Protein AF-A0A7S0VHM0-F1 (afdb_monomer)

Solvent-accessible surface area (backbone atoms only — not comparable to full-atom values): 6041 Å² total; per-residue (Å²): 129,88,80,78,77,81,78,77,51,73,67,57,49,44,54,52,50,52,52,32,56,78,67,58,52,71,44,55,83,55,37,70,47,70,45,77,48,84,72,73,78,45,76,46,80,48,79,55,62,84,59,49,43,16,64,78,46,49,64,60,60,62,70,66,70,54,41,37,35,29,39,41,15,44,27,45,28,69,38,59,26,52,72,57,80,47,46,71,33,23,35,90,63,79,47,50,78,70,77,76,69,127

Secondary structure (DSSP, 8-state):
-PPPPPPPPHHHHHHHHHHHHHTTTTPPPPEEE---SS---EEEE-PPPTT--S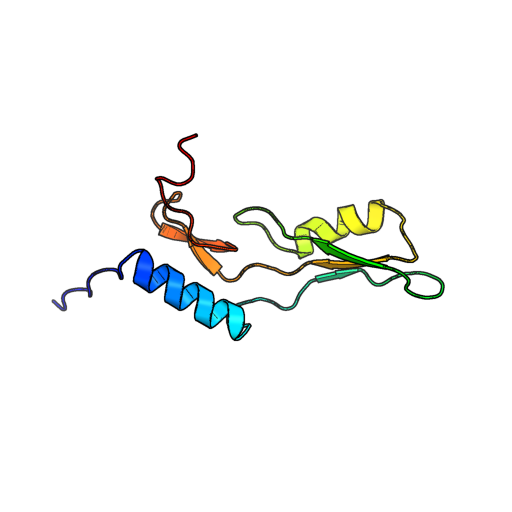GGGHHHHHHT--TTEEEEE--PPEEEEGGGTTEEEE-SS---TTTT--

Organism: NCBI:txid464990

Structure (mmCIF, N/CA/C/O backbone):
data_AF-A0A7S0VHM0-F1
#
_entry.id   AF-A0A7S0VHM0-F1
#
loop_
_atom_site.group_PDB
_atom_site.id
_atom_site.type_symbol
_atom_site.label_atom_id
_atom_site.label_alt_id
_atom_site.label_comp_id
_atom_site.label_asym_id
_atom_site.label_entity_id
_atom_site.label_seq_id
_atom_site.pdbx_PDB_ins_code
_atom_site.Cartn_x
_atom_site.Cartn_y
_atom_site.Cartn_z
_atom_site.occupancy
_atom_site.B_iso_or_equiv
_atom_site.auth_seq_id
_atom_site.auth_comp_id
_atom_site.auth_asym_id
_atom_site.auth_atom_id
_atom_site.pdbx_PDB_model_num
ATOM 1 N N . GLY A 1 1 ? 33.105 2.834 -29.136 1.00 47.62 1 GLY A N 1
ATOM 2 C CA . GLY A 1 1 ? 31.911 3.190 -28.347 1.00 47.62 1 GLY A CA 1
ATOM 3 C C . GLY A 1 1 ? 31.403 1.929 -27.695 1.00 47.62 1 GLY A C 1
ATOM 4 O O . GLY A 1 1 ? 31.309 0.930 -28.392 1.00 47.62 1 GLY A O 1
ATOM 5 N N . ALA A 1 2 ? 31.178 1.927 -26.382 1.00 49.16 2 ALA A N 1
ATOM 6 C CA . ALA A 1 2 ? 30.656 0.745 -25.703 1.00 49.16 2 ALA A CA 1
ATOM 7 C C . ALA A 1 2 ? 29.185 0.547 -26.094 1.00 49.16 2 ALA A C 1
ATOM 9 O O . ALA A 1 2 ? 28.380 1.469 -25.965 1.00 49.16 2 ALA A O 1
ATOM 10 N N . GLN A 1 3 ? 28.858 -0.634 -26.613 1.00 40.00 3 GLN A N 1
ATOM 11 C CA . GLN A 1 3 ? 27.486 -1.016 -26.918 1.00 40.00 3 GLN A CA 1
ATOM 12 C C . GLN A 1 3 ? 26.722 -1.169 -25.601 1.00 40.00 3 GLN A C 1
ATOM 14 O O . GLN A 1 3 ? 27.144 -1.920 -24.722 1.00 40.00 3 GLN A O 1
ATOM 19 N N . MET A 1 4 ? 25.620 -0.436 -25.455 1.00 37.66 4 MET A N 1
ATOM 20 C CA . MET A 1 4 ? 24.734 -0.577 -24.304 1.00 37.66 4 MET A CA 1
ATOM 21 C C . MET A 1 4 ? 24.153 -2.004 -24.298 1.00 37.66 4 MET A C 1
ATOM 23 O O . MET A 1 4 ? 23.787 -2.499 -25.370 1.00 37.66 4 MET A O 1
ATOM 27 N N . PRO A 1 5 ? 24.099 -2.691 -23.143 1.00 49.41 5 PRO A N 1
ATOM 28 C CA . PRO A 1 5 ? 23.575 -4.050 -23.088 1.00 49.41 5 PRO A CA 1
ATOM 29 C C . PRO A 1 5 ? 22.101 -4.089 -23.527 1.00 49.41 5 PRO A C 1
ATOM 31 O O . PRO A 1 5 ? 21.377 -3.108 -23.327 1.00 49.41 5 PRO A O 1
ATOM 34 N N . PRO A 1 6 ? 21.641 -5.203 -24.128 1.00 61.56 6 PRO A N 1
ATOM 35 C CA . PRO A 1 6 ? 20.236 -5.367 -24.474 1.00 61.56 6 PRO A CA 1
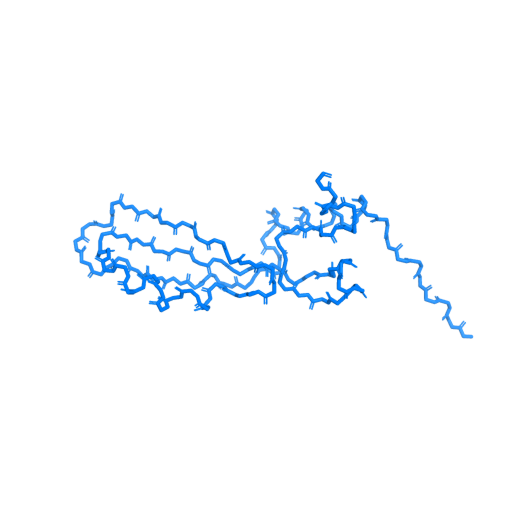ATOM 36 C C . PRO A 1 6 ? 19.367 -5.307 -23.213 1.00 61.56 6 PRO A C 1
ATOM 38 O O . PRO A 1 6 ? 19.761 -5.798 -22.153 1.00 61.56 6 PRO A O 1
ATOM 41 N N . ALA A 1 7 ? 18.179 -4.709 -23.332 1.00 58.47 7 ALA A N 1
ATOM 42 C CA . ALA A 1 7 ? 17.212 -4.693 -22.242 1.00 58.47 7 ALA A CA 1
ATOM 43 C C . ALA A 1 7 ? 16.797 -6.135 -21.871 1.00 58.47 7 ALA A C 1
ATOM 45 O O . ALA A 1 7 ? 16.660 -6.975 -22.768 1.00 58.47 7 ALA A O 1
ATOM 46 N N . PRO A 1 8 ? 16.604 -6.443 -20.575 1.00 65.75 8 PRO A N 1
ATOM 47 C CA . PRO A 1 8 ? 16.163 -7.764 -20.133 1.00 65.75 8 PRO A CA 1
ATOM 48 C C . PRO A 1 8 ? 14.787 -8.131 -20.709 1.00 65.75 8 PRO A C 1
ATOM 50 O O . PRO A 1 8 ? 13.978 -7.262 -21.039 1.00 65.75 8 PRO A O 1
ATOM 53 N N . SER A 1 9 ? 14.506 -9.435 -20.817 1.00 73.50 9 SER A N 1
ATOM 54 C CA . SER A 1 9 ? 13.189 -9.921 -21.243 1.00 73.50 9 SER A CA 1
ATOM 55 C C . SER A 1 9 ? 12.095 -9.557 -20.229 1.00 73.50 9 SER A C 1
ATOM 57 O O . SER A 1 9 ? 12.369 -9.274 -19.059 1.00 73.50 9 SER A O 1
ATOM 59 N N . VAL A 1 10 ? 10.832 -9.592 -20.667 1.00 63.94 10 VAL A N 1
ATOM 60 C CA . VAL A 1 10 ? 9.660 -9.344 -19.802 1.00 63.94 10 VAL A CA 1
ATOM 61 C C . VAL A 1 10 ? 9.635 -10.310 -18.616 1.00 63.94 10 VAL A C 1
ATOM 63 O O . VAL A 1 10 ? 9.400 -9.897 -17.483 1.00 63.94 10 VAL A O 1
ATOM 66 N N . GLU A 1 11 ? 9.931 -11.583 -18.865 1.00 72.00 11 GLU A N 1
ATOM 67 C CA . GLU A 1 11 ? 9.955 -12.635 -17.847 1.00 72.00 11 GLU A CA 1
ATOM 68 C C . GLU A 1 11 ? 11.097 -12.429 -16.842 1.00 72.00 11 GLU A C 1
ATOM 70 O O . GLU A 1 11 ? 10.877 -12.488 -15.635 1.00 72.00 11 GLU A O 1
ATOM 75 N N . ALA A 1 12 ? 12.294 -12.066 -17.320 1.00 70.06 12 ALA A N 1
ATOM 76 C CA . ALA A 1 12 ? 13.429 -11.754 -16.452 1.00 70.06 12 ALA A CA 1
ATOM 77 C C . ALA A 1 12 ? 13.166 -10.513 -15.584 1.00 70.06 12 ALA A C 1
ATOM 79 O O . ALA A 1 12 ? 13.464 -10.521 -14.390 1.00 70.06 12 ALA A O 1
ATOM 80 N N . THR A 1 13 ? 12.555 -9.474 -16.162 1.00 67.56 13 THR A N 1
ATOM 81 C CA . THR A 1 13 ? 12.182 -8.249 -15.437 1.00 67.56 13 THR A CA 1
ATOM 82 C C . THR A 1 13 ? 11.123 -8.542 -14.376 1.00 67.56 13 THR A C 1
ATOM 84 O O . THR A 1 13 ? 11.250 -8.086 -13.243 1.00 67.56 13 THR A O 1
ATOM 87 N N . SER A 1 14 ? 10.110 -9.343 -14.717 1.00 67.88 14 SER A N 1
ATOM 88 C CA . SER A 1 14 ? 9.041 -9.734 -13.791 1.00 67.88 14 SER A CA 1
ATOM 89 C C . SER A 1 14 ? 9.597 -10.533 -12.615 1.00 67.88 14 SER A C 1
ATOM 91 O O . SER A 1 14 ? 9.342 -10.181 -11.469 1.00 67.88 14 SER A O 1
ATOM 93 N N . LEU A 1 15 ? 10.461 -11.517 -12.878 1.00 70.75 15 LEU A N 1
ATOM 94 C CA . LEU A 1 15 ? 11.097 -12.318 -11.832 1.00 70.75 15 LEU A CA 1
ATOM 95 C C . LEU A 1 15 ? 12.029 -11.479 -10.939 1.00 70.75 15 LEU A C 1
ATOM 97 O O . LEU A 1 15 ? 12.096 -11.693 -9.731 1.00 70.75 15 LEU A O 1
ATOM 101 N N . GLN A 1 16 ? 12.754 -10.508 -11.505 1.00 70.50 16 GLN A N 1
ATOM 102 C CA . GLN A 1 16 ? 13.559 -9.570 -10.713 1.00 70.50 16 GLN A CA 1
ATOM 103 C C . GLN A 1 16 ? 12.684 -8.679 -9.825 1.00 70.50 16 GLN A C 1
ATOM 105 O O . GLN A 1 16 ? 13.016 -8.487 -8.656 1.00 70.50 16 GLN A O 1
ATOM 110 N N . MET A 1 17 ? 11.561 -8.179 -10.347 1.00 66.69 17 MET A N 1
ATOM 111 C CA . MET A 1 17 ? 10.600 -7.392 -9.574 1.00 66.69 17 MET A CA 1
ATOM 112 C C . MET A 1 17 ? 9.945 -8.220 -8.465 1.00 66.69 17 MET A C 1
ATOM 114 O O . MET A 1 17 ? 9.855 -7.740 -7.344 1.00 66.69 17 MET A O 1
ATOM 118 N N . GLU A 1 18 ? 9.556 -9.468 -8.735 1.00 67.75 18 GLU A N 1
ATOM 119 C CA . GLU A 1 18 ? 9.005 -10.388 -7.731 1.00 67.75 18 GLU A CA 1
ATOM 120 C C . GLU A 1 18 ? 10.012 -10.691 -6.618 1.00 67.75 18 GLU A C 1
ATOM 122 O O . GLU A 1 18 ? 9.661 -10.698 -5.441 1.00 67.75 18 GLU A O 1
ATOM 127 N N . ARG A 1 19 ? 11.289 -10.896 -6.958 1.00 71.25 19 ARG A N 1
ATOM 128 C CA . ARG A 1 19 ? 12.341 -11.131 -5.957 1.00 71.25 19 ARG A CA 1
ATOM 129 C C . ARG A 1 19 ? 12.597 -9.892 -5.102 1.00 71.25 19 ARG A C 1
ATOM 131 O O . ARG A 1 19 ? 12.684 -10.029 -3.885 1.00 71.25 19 ARG A O 1
ATOM 138 N N . ALA A 1 20 ? 12.661 -8.708 -5.713 1.00 67.06 20 ALA A N 1
ATOM 139 C CA . ALA A 1 20 ? 12.795 -7.443 -4.989 1.00 67.06 20 ALA A CA 1
ATOM 140 C C . ALA A 1 20 ? 11.577 -7.179 -4.085 1.00 67.06 20 ALA A C 1
ATOM 142 O O . ALA A 1 20 ? 11.738 -6.825 -2.920 1.00 67.06 20 ALA A O 1
ATOM 143 N N . TRP A 1 21 ? 10.370 -7.449 -4.590 1.00 63.75 21 TRP A N 1
ATOM 144 C CA . TRP A 1 21 ? 9.115 -7.370 -3.843 1.00 63.75 21 TRP A CA 1
ATOM 145 C C . TRP A 1 21 ? 9.133 -8.263 -2.600 1.00 63.75 21 TRP A C 1
ATOM 147 O O . TRP A 1 21 ? 8.880 -7.792 -1.493 1.00 63.75 21 TRP A O 1
ATOM 157 N N . MET A 1 22 ? 9.482 -9.544 -2.760 1.00 64.75 22 MET A N 1
ATOM 158 C CA . MET A 1 22 ? 9.540 -10.503 -1.651 1.00 64.75 22 MET A CA 1
ATOM 159 C C . MET A 1 22 ? 10.638 -10.168 -0.634 1.00 64.75 22 MET A C 1
ATOM 161 O O . MET A 1 22 ? 10.504 -10.502 0.541 1.00 64.75 22 MET A O 1
ATOM 165 N N . ALA A 1 23 ? 11.702 -9.491 -1.067 1.00 71.69 23 ALA A N 1
ATOM 166 C CA . ALA A 1 23 ? 12.757 -8.981 -0.196 1.00 71.69 23 ALA A CA 1
ATOM 167 C C . ALA A 1 23 ? 12.405 -7.632 0.468 1.00 71.69 23 ALA A C 1
ATOM 169 O O . ALA A 1 23 ? 13.146 -7.166 1.331 1.00 71.69 23 ALA A O 1
ATOM 170 N N . GLY A 1 24 ? 11.290 -6.997 0.086 1.00 64.50 24 GLY A N 1
ATOM 171 C CA . GLY A 1 24 ? 10.917 -5.652 0.536 1.00 64.50 24 GLY A CA 1
ATOM 172 C C . GLY A 1 24 ? 11.835 -4.545 0.003 1.00 64.50 24 GLY A C 1
ATOM 173 O O . GLY A 1 24 ? 11.793 -3.416 0.492 1.00 64.50 24 GLY A O 1
ATOM 174 N N . GLU A 1 25 ? 12.673 -4.844 -0.988 1.00 73.81 25 GLU A N 1
ATOM 175 C CA . GLU A 1 25 ? 13.648 -3.912 -1.543 1.00 73.81 25 GLU A CA 1
ATOM 176 C C . GLU A 1 25 ? 12.968 -2.881 -2.456 1.00 73.81 25 GLU A C 1
ATOM 178 O O . GLU A 1 25 ? 12.093 -3.195 -3.259 1.00 73.81 25 GLU A O 1
ATOM 183 N N . GLY A 1 26 ? 13.380 -1.615 -2.345 1.00 74.31 26 GLY A N 1
ATOM 184 C CA . GLY A 1 26 ? 12.919 -0.539 -3.232 1.00 74.31 26 GLY A CA 1
ATOM 185 C C . GLY A 1 26 ? 11.552 0.068 -2.894 1.00 74.31 26 GLY A C 1
ATOM 186 O O . GLY A 1 26 ? 11.159 1.044 -3.539 1.00 74.31 26 GLY A O 1
ATOM 187 N N . HIS A 1 27 ? 10.851 -0.440 -1.877 1.00 78.75 27 HIS A N 1
ATOM 188 C CA . HIS A 1 27 ? 9.639 0.178 -1.342 1.00 78.75 27 HIS A CA 1
ATOM 189 C C . HIS A 1 27 ? 9.980 1.288 -0.347 1.00 78.75 27 HIS A C 1
ATOM 191 O O . HIS A 1 27 ? 10.784 1.099 0.566 1.00 78.75 27 HIS A O 1
ATOM 197 N N . ALA A 1 28 ? 9.342 2.450 -0.495 1.00 83.69 28 ALA A N 1
ATOM 198 C CA . ALA A 1 28 ? 9.384 3.459 0.556 1.00 83.69 28 ALA A CA 1
ATOM 199 C C . ALA A 1 28 ? 8.621 2.955 1.791 1.00 83.69 28 ALA A C 1
ATOM 201 O O . ALA A 1 28 ? 7.680 2.163 1.669 1.00 83.69 28 ALA A O 1
ATOM 202 N N . ALA A 1 29 ? 9.001 3.448 2.974 1.00 86.69 29 ALA A N 1
ATOM 203 C CA . ALA A 1 29 ? 8.243 3.179 4.189 1.00 86.69 29 ALA A CA 1
ATOM 204 C C . ALA A 1 29 ? 6.763 3.557 3.975 1.00 86.69 29 ALA A C 1
ATOM 206 O O . ALA A 1 29 ? 6.480 4.598 3.370 1.00 86.69 29 ALA A O 1
ATOM 207 N N . PRO A 1 30 ? 5.814 2.721 4.425 1.00 91.81 30 PRO A N 1
ATOM 208 C CA . PRO A 1 30 ? 4.402 2.999 4.225 1.00 91.81 30 PRO A CA 1
ATOM 209 C C . PRO A 1 30 ? 3.996 4.255 4.994 1.00 91.81 30 PRO A C 1
ATOM 211 O O . PRO A 1 30 ? 4.415 4.456 6.136 1.00 91.81 30 PRO A O 1
ATOM 214 N N . ALA A 1 31 ? 3.118 5.060 4.399 1.00 94.88 31 ALA A N 1
ATOM 215 C CA . ALA A 1 31 ? 2.377 6.049 5.165 1.00 94.88 31 ALA A CA 1
ATOM 216 C C . ALA A 1 31 ? 1.393 5.313 6.088 1.00 94.88 31 ALA A C 1
ATOM 218 O O . ALA A 1 31 ? 0.799 4.297 5.712 1.00 94.88 31 ALA A O 1
ATOM 219 N N . VAL A 1 32 ? 1.248 5.793 7.322 1.00 96.00 32 VAL A N 1
ATOM 220 C CA . VAL A 1 32 ? 0.405 5.149 8.333 1.00 96.00 32 VAL A CA 1
ATOM 221 C C . VAL A 1 32 ? -0.528 6.182 8.942 1.00 96.00 32 VAL A C 1
ATOM 223 O O . VAL A 1 32 ? -0.085 7.156 9.549 1.00 96.00 32 VAL A O 1
ATOM 226 N N . VAL A 1 33 ? -1.832 5.928 8.834 1.00 96.12 33 VAL A N 1
ATOM 227 C CA . VAL A 1 33 ? -2.844 6.642 9.617 1.00 96.12 33 VAL A CA 1
ATOM 228 C C . VAL A 1 33 ? -3.207 5.736 10.794 1.00 96.12 33 VAL A C 1
ATOM 230 O O . VAL A 1 33 ? -3.843 4.698 10.584 1.00 96.12 33 VAL A O 1
ATOM 233 N N . PRO A 1 34 ? -2.763 6.059 12.021 1.00 94.88 34 PRO A N 1
ATOM 234 C CA . PRO A 1 34 ? -3.054 5.228 13.179 1.00 94.88 34 PRO A CA 1
ATOM 235 C C . PRO A 1 34 ? -4.546 5.280 13.525 1.00 94.88 34 PRO A C 1
ATOM 237 O O . PRO A 1 34 ? -5.226 6.266 13.236 1.00 94.88 34 PRO A O 1
ATOM 240 N N . ALA A 1 35 ? -5.026 4.230 14.192 1.00 93.94 35 ALA A N 1
ATOM 241 C CA . ALA A 1 35 ? -6.314 4.271 14.873 1.00 93.94 35 ALA A CA 1
ATOM 242 C C . ALA A 1 35 ? -6.273 5.382 15.938 1.00 93.94 35 ALA A C 1
ATOM 244 O O . ALA A 1 35 ? -5.300 5.480 16.689 1.00 93.94 35 ALA A O 1
ATOM 245 N N . ALA A 1 36 ? -7.288 6.245 15.955 1.00 85.50 36 ALA A N 1
ATOM 246 C CA . ALA A 1 36 ? -7.300 7.460 16.768 1.00 85.50 36 ALA A CA 1
ATOM 247 C C . ALA A 1 36 ? -7.840 7.230 18.188 1.00 85.50 36 ALA A C 1
ATOM 249 O O . ALA A 1 36 ? -7.415 7.920 19.110 1.00 85.50 36 ALA A O 1
ATOM 250 N N . GLU A 1 37 ? -8.761 6.277 18.377 1.00 79.12 37 GLU A N 1
ATOM 251 C CA . GLU A 1 37 ? -9.438 6.055 19.661 1.00 79.12 37 GLU A CA 1
ATOM 252 C C . GLU A 1 37 ? -9.731 4.567 19.908 1.00 79.12 37 GLU A C 1
ATOM 254 O O . GLU A 1 37 ? -10.086 3.823 18.993 1.00 79.12 37 GLU A O 1
ATOM 259 N N . GLY A 1 38 ? -9.638 4.148 21.175 1.00 72.31 38 GLY A N 1
ATOM 260 C CA . GLY A 1 38 ? -9.994 2.797 21.616 1.00 72.31 38 GLY A CA 1
ATOM 261 C C . GLY A 1 38 ? -9.019 1.697 21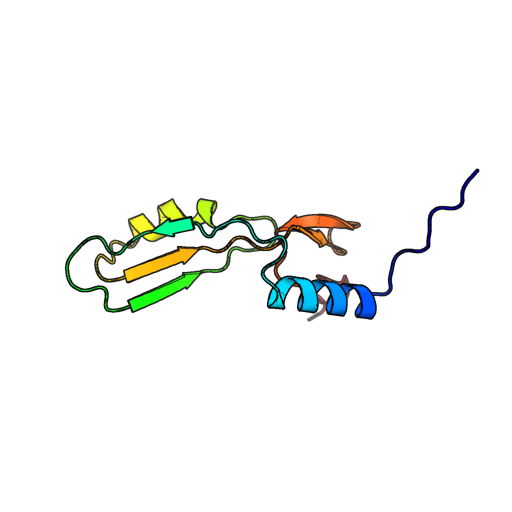.176 1.00 72.31 38 GLY A C 1
ATOM 262 O O . GLY A 1 38 ? -7.868 1.947 20.817 1.00 72.31 38 GLY A O 1
ATOM 263 N N . ALA A 1 39 ? -9.473 0.442 21.253 1.00 80.06 39 ALA A N 1
ATOM 264 C CA . ALA A 1 39 ? -8.704 -0.702 20.774 1.00 80.06 39 ALA A CA 1
ATOM 265 C C . ALA A 1 39 ? -8.739 -0.747 19.239 1.00 80.06 39 ALA A C 1
ATOM 267 O O . ALA A 1 39 ? -9.810 -0.770 18.640 1.00 80.06 39 ALA A O 1
ATOM 268 N N . HIS A 1 40 ? -7.570 -0.796 18.599 1.00 94.25 40 HIS A N 1
ATOM 269 C CA . HIS A 1 40 ? -7.450 -1.078 17.169 1.00 94.25 40 HIS A CA 1
ATOM 270 C C . HIS A 1 40 ? -8.056 -2.456 16.858 1.00 94.25 40 HIS A C 1
ATOM 272 O O . HIS A 1 40 ? -7.500 -3.482 17.255 1.00 94.25 40 HIS A O 1
ATOM 278 N N . THR A 1 41 ? -9.185 -2.479 16.145 1.00 96.81 41 THR A N 1
ATOM 279 C CA . THR A 1 41 ? -9.918 -3.717 15.818 1.00 96.81 41 THR A CA 1
ATOM 280 C C . THR A 1 41 ? -9.811 -4.114 14.352 1.00 96.81 41 THR A C 1
ATOM 282 O O . THR A 1 41 ? -10.124 -5.252 14.010 1.00 96.81 41 THR A O 1
ATOM 285 N N . ALA A 1 42 ? -9.355 -3.210 13.481 1.00 96.44 42 ALA A N 1
ATOM 286 C CA . ALA A 1 42 ? -9.230 -3.479 12.055 1.00 96.44 42 ALA A CA 1
ATOM 287 C C . ALA A 1 42 ? -8.047 -2.737 11.421 1.00 96.44 42 ALA A C 1
ATOM 289 O O . ALA A 1 42 ? -7.775 -1.577 11.727 1.00 96.44 42 ALA A O 1
ATOM 290 N N . THR A 1 43 ? -7.376 -3.396 10.476 1.00 97.25 43 THR A N 1
ATOM 291 C CA . THR A 1 43 ? -6.363 -2.780 9.611 1.00 97.25 43 THR A CA 1
ATOM 292 C C . THR A 1 43 ? -6.852 -2.787 8.170 1.00 97.25 43 THR A C 1
ATOM 294 O O . THR A 1 43 ? -7.321 -3.812 7.682 1.00 97.25 43 THR A O 1
ATOM 297 N N . VAL A 1 44 ? -6.684 -1.663 7.478 1.00 97.31 44 VAL A N 1
ATOM 298 C CA . VAL A 1 44 ? -6.875 -1.559 6.030 1.00 97.31 44 VAL A CA 1
ATOM 299 C C . VAL A 1 44 ? -5.513 -1.369 5.375 1.00 97.31 44 VAL A C 1
ATOM 301 O O . VAL A 1 44 ? -4.785 -0.433 5.710 1.00 97.31 44 VAL A O 1
ATOM 304 N N . LEU A 1 45 ? -5.186 -2.249 4.431 1.00 96.94 45 LEU A N 1
ATOM 305 C CA . LEU A 1 45 ? -4.077 -2.059 3.505 1.00 96.94 45 LEU A CA 1
ATOM 306 C C . LEU A 1 45 ? -4.642 -1.467 2.213 1.00 96.94 45 LEU A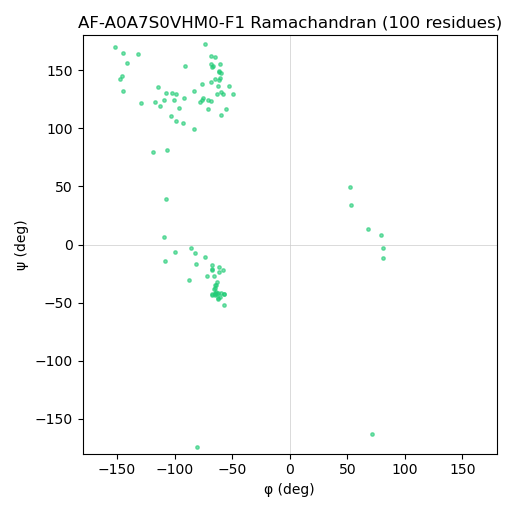 C 1
ATOM 308 O O . LEU A 1 45 ? -5.468 -2.104 1.562 1.00 96.94 45 LEU A O 1
ATOM 312 N N . PHE A 1 46 ? -4.227 -0.254 1.857 1.00 96.31 46 PHE A N 1
ATOM 313 C CA . PHE A 1 46 ? -4.723 0.430 0.663 1.00 96.31 46 PHE A CA 1
ATOM 314 C C . PHE A 1 46 ? -3.577 0.668 -0.321 1.00 96.31 46 PHE A C 1
ATOM 316 O O . PHE A 1 46 ? 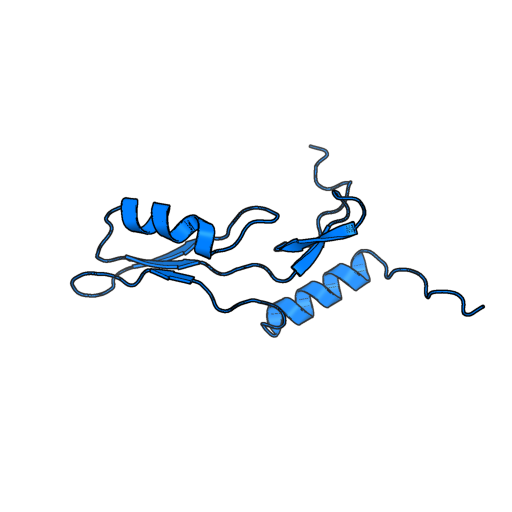-2.583 1.307 0.018 1.00 96.31 46 PHE A O 1
ATOM 323 N N . LEU A 1 47 ? -3.723 0.152 -1.542 1.00 96.25 47 LEU A N 1
ATOM 324 C CA . LEU A 1 47 ? -2.720 0.262 -2.600 1.00 96.25 47 LEU A CA 1
ATOM 325 C C . LEU A 1 47 ? -3.117 1.379 -3.569 1.00 96.25 47 LEU A C 1
ATOM 327 O O . LEU A 1 47 ? -4.214 1.365 -4.125 1.00 96.25 47 LEU A O 1
ATOM 331 N N . HIS A 1 48 ? -2.224 2.346 -3.781 1.00 96.25 48 HIS A N 1
ATOM 332 C CA . HIS A 1 48 ? -2.445 3.430 -4.739 1.00 96.25 48 HIS A CA 1
ATOM 333 C C . HIS A 1 48 ? -2.437 2.925 -6.197 1.00 96.25 48 HIS A C 1
ATOM 335 O O . HIS A 1 48 ? -1.902 1.859 -6.499 1.00 96.25 48 HIS A O 1
ATOM 341 N N . GLY A 1 49 ? -2.980 3.714 -7.129 1.00 94.94 49 GLY A N 1
ATOM 342 C CA . GLY A 1 49 ? -2.895 3.433 -8.570 1.00 94.94 49 GLY A CA 1
ATOM 343 C C . GLY A 1 49 ? -1.506 3.699 -9.171 1.00 94.94 49 GLY A C 1
ATOM 344 O O . GLY A 1 49 ? -0.627 4.252 -8.511 1.00 94.94 49 GLY A O 1
ATOM 345 N N . LEU A 1 50 ? -1.305 3.329 -10.439 1.00 94.00 50 LEU A N 1
ATOM 346 C CA . LEU A 1 50 ? -0.044 3.533 -11.167 1.00 94.00 50 LEU A CA 1
ATOM 347 C C . LEU A 1 50 ? 0.477 4.975 -11.043 1.00 94.00 50 LEU A C 1
ATOM 349 O O . LEU A 1 50 ? -0.250 5.927 -11.314 1.00 94.00 50 LEU A O 1
ATOM 353 N 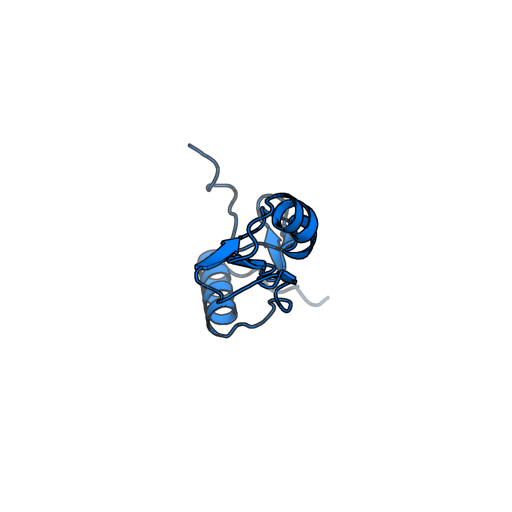N . GLY A 1 51 ? 1.748 5.129 -10.670 1.00 93.88 51 GLY A N 1
ATOM 354 C CA . GLY A 1 51 ? 2.414 6.428 -10.580 1.00 93.88 51 GLY A CA 1
ATOM 355 C C . GLY A 1 51 ? 2.146 7.227 -9.301 1.00 93.88 51 GLY A C 1
ATOM 356 O O . GLY A 1 51 ? 2.856 8.201 -9.065 1.00 93.88 51 GLY A O 1
ATOM 357 N N . GLY A 1 52 ? 1.173 6.823 -8.478 1.00 95.69 52 GLY A N 1
ATOM 358 C CA . GLY A 1 52 ? 0.866 7.473 -7.200 1.00 95.69 52 GLY A CA 1
ATOM 359 C C . GLY A 1 52 ? 1.796 7.064 -6.055 1.00 95.69 52 GLY A C 1
ATOM 360 O O . GLY A 1 52 ? 2.756 6.312 -6.236 1.00 95.69 52 GLY A O 1
ATOM 361 N N . THR A 1 53 ? 1.477 7.541 -4.855 1.00 96.38 53 THR A N 1
ATOM 362 C CA . THR A 1 53 ? 2.122 7.155 -3.596 1.00 96.38 53 THR A CA 1
ATOM 363 C C . THR A 1 53 ? 1.085 6.819 -2.525 1.00 96.38 53 THR A C 1
ATOM 365 O O . THR A 1 53 ? -0.093 7.153 -2.645 1.00 96.38 53 THR A O 1
ATOM 368 N N . GLY A 1 54 ? 1.510 6.150 -1.449 1.00 96.12 54 GLY A N 1
ATOM 369 C CA . GLY A 1 54 ? 0.640 5.907 -0.296 1.00 96.12 54 GLY A CA 1
ATOM 370 C C . GLY A 1 54 ? 0.231 7.198 0.426 1.00 96.12 54 GLY A C 1
ATOM 371 O O . GLY A 1 54 ? -0.905 7.314 0.881 1.00 96.12 54 GLY A O 1
ATOM 372 N N . ALA A 1 55 ? 1.127 8.190 0.477 1.00 97.00 55 ALA A N 1
ATOM 373 C CA . ALA A 1 55 ? 0.894 9.466 1.155 1.00 97.00 55 ALA A CA 1
ATOM 374 C C . ALA A 1 55 ? -0.259 10.273 0.530 1.00 97.00 55 ALA A C 1
ATOM 376 O O . ALA A 1 55 ? -1.018 10.920 1.252 1.00 97.00 55 ALA A O 1
ATOM 377 N N . ASP A 1 56 ? -0.456 10.162 -0.790 1.00 97.50 56 ASP A N 1
ATOM 378 C CA . ASP A 1 56 ? -1.542 10.838 -1.521 1.00 97.50 56 ASP A CA 1
ATOM 379 C C . ASP A 1 56 ? -2.940 10.474 -0.983 1.00 97.50 56 ASP A C 1
ATOM 381 O O . ASP A 1 56 ? -3.898 11.230 -1.146 1.00 97.50 56 ASP A O 1
ATOM 385 N N . TRP A 1 57 ? -3.064 9.329 -0.300 1.00 97.56 57 TRP A N 1
ATOM 386 C CA . TRP A 1 57 ? -4.330 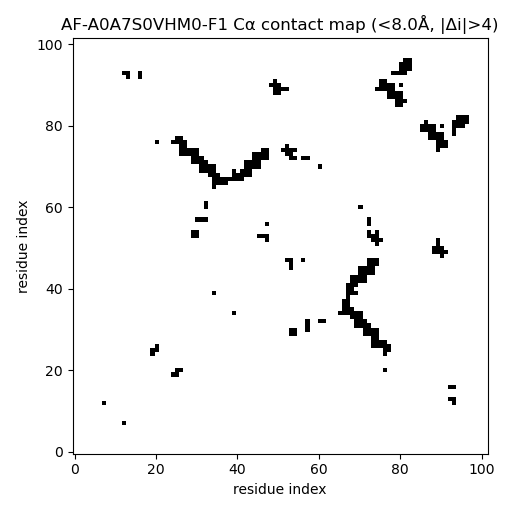8.806 0.214 1.00 97.56 57 TRP A CA 1
ATOM 387 C C . TRP A 1 57 ? -4.568 9.071 1.705 1.00 97.56 57 TRP A C 1
ATOM 389 O O . TRP A 1 57 ? -5.679 8.834 2.188 1.00 97.56 57 TRP A O 1
ATOM 399 N N . GLU A 1 58 ? -3.595 9.619 2.444 1.00 96.38 58 GLU A N 1
ATOM 400 C CA . GLU A 1 58 ? -3.755 9.897 3.880 1.00 96.38 58 GLU A CA 1
ATOM 401 C C . GLU A 1 58 ? -4.954 10.805 4.170 1.00 96.38 58 GLU A C 1
ATOM 403 O O . GLU A 1 58 ? -5.714 10.555 5.108 1.00 96.38 58 GLU A O 1
ATOM 408 N N . GLY A 1 59 ? -5.143 11.845 3.352 1.00 97.00 59 GLY A N 1
ATOM 409 C CA . GLY A 1 59 ? -6.247 12.793 3.503 1.00 97.00 59 GLY A CA 1
ATOM 410 C C . GLY A 1 59 ? -7.613 12.115 3.383 1.00 97.00 59 GLY A C 1
ATOM 411 O O . GLY A 1 59 ? -8.478 12.319 4.236 1.00 97.00 59 GLY A O 1
ATOM 412 N N . MET A 1 60 ? -7.782 11.244 2.381 1.00 96.69 60 MET A N 1
ATOM 413 C CA . MET A 1 60 ? -9.000 10.446 2.219 1.00 96.69 60 MET A CA 1
ATOM 414 C C . MET A 1 60 ? -9.209 9.517 3.421 1.00 96.69 60 MET A C 1
ATOM 416 O O . MET A 1 60 ? -10.305 9.471 3.978 1.00 96.69 60 MET A O 1
ATOM 420 N N . CYS A 1 61 ? -8.165 8.805 3.857 1.00 96.12 61 CYS A N 1
ATOM 421 C CA . CYS A 1 61 ? -8.254 7.885 4.989 1.00 96.12 61 CYS A CA 1
ATOM 422 C C . CYS A 1 61 ? -8.672 8.581 6.287 1.00 96.12 61 CYS A C 1
ATOM 424 O O . CYS A 1 61 ? -9.538 8.078 7.001 1.00 96.12 61 CYS A O 1
ATOM 426 N N . ARG A 1 62 ? -8.131 9.773 6.563 1.00 95.06 62 ARG A N 1
ATOM 427 C CA . ARG A 1 62 ? -8.551 10.596 7.709 1.00 95.06 62 ARG A CA 1
ATOM 428 C C . ARG A 1 62 ? -9.998 11.075 7.564 1.00 95.06 62 ARG A C 1
ATOM 430 O O . ARG A 1 62 ? -10.743 11.072 8.543 1.00 95.06 62 ARG A O 1
ATOM 437 N N . ALA A 1 63 ? -10.423 11.433 6.351 1.00 97.00 63 ALA A N 1
ATOM 438 C CA . ALA A 1 63 ? -11.782 11.897 6.077 1.00 97.00 63 ALA A CA 1
ATOM 439 C C . ALA A 1 63 ? -12.860 10.810 6.257 1.00 97.00 63 ALA A C 1
ATOM 441 O O . ALA A 1 63 ? -14.012 11.154 6.514 1.00 97.00 63 ALA A O 1
ATOM 442 N N . MET A 1 64 ? -12.502 9.519 6.198 1.00 95.19 64 MET A N 1
ATOM 443 C CA . MET A 1 64 ? -13.441 8.414 6.445 1.00 95.19 64 MET A CA 1
ATOM 444 C C . MET A 1 64 ? -13.934 8.330 7.898 1.00 95.19 64 MET A C 1
ATOM 446 O O . MET A 1 64 ? -14.958 7.698 8.139 1.00 95.19 64 MET A O 1
ATOM 450 N N . ARG A 1 65 ? -13.246 8.968 8.860 1.00 92.88 65 ARG A N 1
ATOM 451 C CA . ARG A 1 65 ? -13.639 9.010 10.286 1.00 92.88 65 ARG A CA 1
ATOM 452 C C . ARG A 1 65 ? -13.904 7.619 10.883 1.00 92.88 65 ARG A C 1
ATOM 454 O O . ARG A 1 65 ? -14.918 7.394 11.537 1.00 92.88 65 ARG A O 1
ATOM 461 N N . LEU A 1 66 ? -12.967 6.696 10.667 1.00 94.75 66 LEU A N 1
ATOM 462 C CA . LEU A 1 66 ? -12.992 5.335 11.212 1.00 94.75 66 LEU A CA 1
ATOM 463 C C . LEU A 1 66 ? -11.947 5.202 12.338 1.00 94.75 66 LEU A C 1
ATOM 465 O O . LEU A 1 66 ? -10.838 4.734 12.082 1.00 94.75 66 LEU A O 1
ATOM 469 N N . PRO A 1 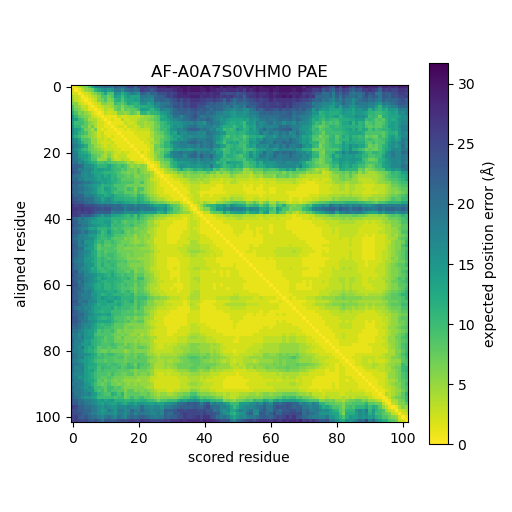67 ? -12.247 5.637 13.578 1.00 94.25 67 PRO A N 1
ATOM 470 C CA . PRO A 1 67 ? -11.240 5.774 14.634 1.00 94.25 67 PRO A CA 1
ATOM 471 C C . PRO A 1 67 ? -10.659 4.443 15.129 1.00 94.25 67 PRO A C 1
ATOM 473 O O . PRO A 1 67 ? -9.547 4.443 15.647 1.00 94.25 67 PRO A O 1
ATOM 476 N N . TRP A 1 68 ? -11.358 3.319 14.930 1.00 95.56 68 TRP A N 1
ATOM 477 C CA . TRP A 1 68 ? -10.893 1.968 15.284 1.00 95.56 68 TRP A CA 1
ATOM 478 C C . TRP A 1 68 ? -10.022 1.303 14.201 1.00 95.56 68 TRP A C 1
ATOM 480 O O . TRP A 1 68 ? -9.541 0.181 14.397 1.00 95.56 68 TRP A O 1
ATOM 490 N N . VAL A 1 69 ? -9.832 1.966 13.052 1.00 96.94 69 VAL A N 1
ATOM 491 C CA . VAL A 1 69 ? -9.100 1.430 11.899 1.00 96.94 69 VAL A CA 1
ATOM 492 C C . VAL A 1 69 ? -7.701 2.030 11.821 1.00 96.94 69 VAL A C 1
ATOM 494 O O . VAL A 1 69 ? -7.531 3.246 11.825 1.00 96.94 69 VAL A O 1
ATOM 497 N N . LYS A 1 70 ? -6.689 1.171 11.675 1.00 96.81 70 LYS A N 1
ATOM 498 C CA . LYS A 1 70 ? -5.350 1.576 11.231 1.00 96.81 70 LYS A CA 1
ATOM 499 C C . LYS A 1 70 ? -5.271 1.445 9.714 1.00 96.81 70 LYS A C 1
ATOM 501 O O . LYS A 1 70 ? -5.494 0.357 9.184 1.00 96.81 70 LYS A O 1
ATOM 506 N N . PHE A 1 71 ? -4.886 2.509 9.023 1.00 97.38 71 PHE A N 1
ATOM 507 C CA . PHE A 1 71 ? -4.592 2.444 7.593 1.00 97.38 71 PHE A CA 1
ATOM 508 C C . PHE A 1 71 ? -3.089 2.327 7.380 1.00 97.38 71 PHE A C 1
ATOM 510 O O . PHE A 1 71 ? -2.313 3.116 7.921 1.00 97.38 71 PHE A O 1
ATOM 517 N N . VAL A 1 72 ? -2.692 1.345 6.578 1.00 97.38 72 VAL A N 1
ATOM 518 C CA . VAL A 1 72 ? -1.325 1.181 6.087 1.00 97.38 72 VAL A CA 1
ATOM 519 C C . VAL A 1 72 ? -1.358 1.420 4.583 1.00 97.38 72 VAL A C 1
ATOM 521 O O . VAL A 1 72 ? -2.069 0.732 3.850 1.00 97.38 72 VAL A O 1
ATOM 524 N N . LEU A 1 73 ? -0.614 2.427 4.140 1.00 97.06 73 LEU A N 1
ATOM 525 C CA . LEU A 1 73 ? -0.626 2.951 2.779 1.00 97.06 73 LEU A CA 1
ATOM 526 C C . LEU A 1 73 ? 0.783 2.775 2.185 1.00 97.06 73 LEU A C 1
ATOM 528 O O . LEU A 1 73 ? 1.600 3.703 2.223 1.00 97.06 73 LEU A O 1
ATOM 532 N N . PRO A 1 74 ? 1.146 1.566 1.723 1.00 95.56 74 PRO A N 1
ATOM 533 C CA . PRO A 1 74 ? 2.454 1.328 1.130 1.00 95.56 74 PRO A CA 1
ATOM 534 C C . PRO A 1 74 ? 2.607 2.086 -0.190 1.00 95.56 74 PRO A C 1
ATOM 536 O O . PRO A 1 74 ? 1.633 2.354 -0.895 1.00 95.56 74 PRO A O 1
ATOM 539 N N . THR A 1 75 ? 3.856 2.391 -0.540 1.00 94.44 75 THR A N 1
ATOM 540 C CA . THR A 1 75 ? 4.205 2.928 -1.858 1.00 94.44 75 THR A CA 1
ATOM 541 C C . THR A 1 75 ? 4.919 1.853 -2.668 1.00 94.44 75 THR A C 1
ATOM 543 O O . THR A 1 75 ? 5.859 1.215 -2.182 1.00 94.44 75 THR A O 1
ATOM 546 N N . ALA A 1 76 ? 4.464 1.634 -3.899 1.00 92.56 76 ALA A N 1
ATOM 547 C CA . ALA A 1 76 ? 5.076 0.680 -4.809 1.00 92.56 76 ALA A CA 1
ATOM 548 C C . ALA A 1 76 ? 6.541 1.043 -5.083 1.00 92.56 76 ALA A C 1
ATOM 550 O O . ALA A 1 76 ? 6.903 2.222 -5.146 1.00 92.56 76 ALA A O 1
ATOM 551 N N . ALA A 1 77 ? 7.376 0.032 -5.301 1.00 89.56 77 ALA A N 1
ATOM 552 C CA . ALA A 1 77 ? 8.730 0.253 -5.766 1.00 89.56 77 ALA A CA 1
ATOM 553 C C . ALA A 1 77 ? 8.694 0.933 -7.140 1.00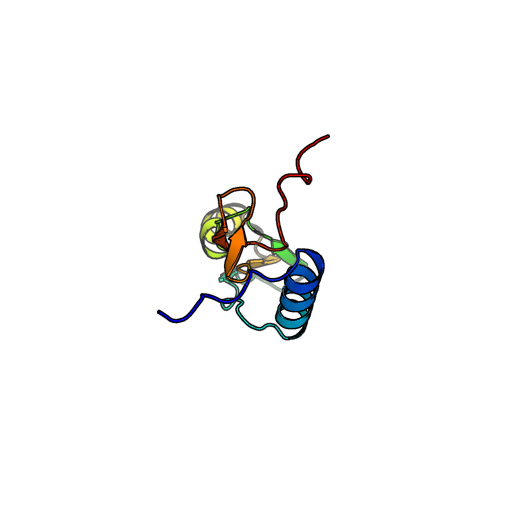 89.56 77 ALA A C 1
ATOM 555 O O . ALA A 1 77 ? 7.780 0.739 -7.952 1.00 89.56 77 ALA A O 1
ATOM 556 N N . ARG A 1 78 ? 9.701 1.762 -7.406 1.00 88.69 78 ARG A N 1
ATOM 557 C CA . ARG A 1 78 ? 9.832 2.416 -8.706 1.00 88.69 78 ARG A CA 1
ATOM 558 C C . ARG A 1 78 ? 10.348 1.407 -9.726 1.00 88.69 78 ARG A C 1
ATOM 560 O O . ARG A 1 78 ? 11.418 0.841 -9.537 1.00 88.69 78 ARG A O 1
ATOM 567 N N . SER A 1 79 ? 9.621 1.227 -10.823 1.00 86.50 79 SER A N 1
ATOM 568 C CA . SER A 1 79 ? 10.011 0.333 -11.916 1.00 86.50 79 SER A CA 1
ATOM 569 C C . SER A 1 79 ? 9.658 0.929 -13.287 1.00 86.50 79 SER A C 1
ATOM 571 O O . SER A 1 79 ? 8.796 1.811 -13.368 1.00 86.50 79 SER A O 1
ATOM 573 N N . PRO A 1 80 ? 10.340 0.512 -14.371 1.00 86.25 80 PRO A N 1
ATOM 574 C CA . PRO A 1 80 ? 10.001 0.928 -15.730 1.00 86.25 80 PRO A CA 1
ATOM 575 C C . PRO A 1 80 ? 8.602 0.453 -16.141 1.00 86.25 80 PRO A C 1
ATOM 577 O O . PRO A 1 80 ? 8.282 -0.734 -16.049 1.00 86.25 80 PRO A O 1
ATOM 580 N N . VAL A 1 81 ? 7.781 1.370 -16.653 1.00 87.62 81 VAL A N 1
ATOM 581 C CA . VAL A 1 81 ? 6.411 1.088 -17.100 1.00 87.62 81 VAL A CA 1
ATOM 582 C C . VAL A 1 81 ? 6.384 1.012 -18.625 1.00 87.62 81 VAL A C 1
ATOM 584 O O . VAL A 1 81 ? 6.544 2.030 -19.301 1.00 87.62 81 VAL A O 1
ATOM 587 N N . ALA A 1 82 ? 6.168 -0.178 -19.198 1.00 83.50 82 ALA A N 1
ATOM 588 C CA . ALA A 1 82 ? 6.250 -0.358 -20.652 1.00 83.50 82 ALA A CA 1
ATOM 589 C C . ALA A 1 82 ? 5.173 0.444 -21.403 1.00 83.50 82 ALA A C 1
ATOM 591 O O . ALA A 1 82 ? 5.454 1.003 -22.459 1.00 83.50 82 ALA A O 1
ATOM 592 N N . LEU A 1 83 ? 3.976 0.583 -20.819 1.00 84.19 83 LEU A N 1
ATOM 593 C CA . LEU A 1 83 ? 2.908 1.449 -21.342 1.00 84.19 83 LEU A CA 1
ATOM 594 C C . LEU A 1 83 ? 3.294 2.933 -21.414 1.00 84.19 83 LEU A C 1
ATOM 596 O O . LEU A 1 83 ? 2.705 3.680 -22.189 1.00 84.19 83 LEU A O 1
ATOM 600 N N . TRP A 1 84 ? 4.268 3.370 -20.616 1.00 88.50 84 TRP A N 1
ATOM 601 C CA . TRP A 1 84 ? 4.767 4.746 -20.590 1.00 88.50 84 TRP A CA 1
ATOM 602 C C . TRP A 1 84 ? 6.152 4.836 -21.230 1.00 88.50 84 TRP A C 1
ATOM 604 O O . TRP A 1 84 ? 7.028 5.543 -20.734 1.00 88.50 84 TRP A O 1
ATOM 614 N N . ASN A 1 85 ? 6.376 4.088 -22.315 1.00 85.00 85 ASN A N 1
ATOM 615 C CA . ASN A 1 85 ? 7.645 4.051 -23.049 1.00 85.00 85 ASN A CA 1
ATOM 616 C C . ASN A 1 85 ? 8.859 3.748 -22.148 1.00 85.00 85 ASN A C 1
ATOM 618 O O . ASN A 1 85 ? 9.945 4.283 -22.353 1.00 85.00 85 ASN A O 1
ATOM 622 N N . GLY A 1 86 ? 8.670 2.919 -21.116 1.00 83.69 86 GLY A N 1
ATOM 623 C CA . GLY A 1 86 ? 9.720 2.567 -20.158 1.00 83.69 86 GLY A CA 1
ATOM 624 C C . GLY A 1 86 ? 9.989 3.625 -19.084 1.00 83.69 86 GLY A C 1
ATOM 625 O O . GLY A 1 86 ? 10.939 3.473 -18.320 1.00 83.69 86 GLY A O 1
ATOM 626 N N . THR A 1 87 ? 9.168 4.674 -18.984 1.00 89.44 87 THR A N 1
ATOM 627 C CA . THR A 1 87 ? 9.290 5.679 -17.919 1.00 89.44 87 THR A CA 1
ATOM 628 C C . THR A 1 87 ? 9.172 5.018 -16.547 1.00 89.44 87 THR A C 1
ATOM 630 O O . THR A 1 87 ? 8.230 4.270 -16.283 1.00 89.44 87 THR A O 1
ATOM 633 N N . THR A 1 88 ? 10.127 5.303 -15.662 1.00 89.56 88 THR A N 1
ATOM 634 C CA . THR A 1 88 ? 10.146 4.757 -14.303 1.00 89.56 88 THR A CA 1
ATOM 635 C C . THR A 1 88 ? 9.159 5.488 -13.401 1.00 89.56 88 THR A C 1
ATOM 637 O O . THR A 1 88 ? 9.300 6.692 -13.170 1.00 89.56 88 THR A O 1
ATOM 640 N N . ALA A 1 89 ? 8.229 4.749 -12.803 1.00 92.44 89 ALA A N 1
ATOM 641 C CA . ALA A 1 89 ? 7.245 5.261 -11.853 1.00 92.44 89 ALA A CA 1
ATOM 642 C C . ALA A 1 89 ? 6.943 4.215 -10.761 1.00 92.44 89 ALA A C 1
ATOM 644 O O . ALA A 1 89 ? 7.303 3.049 -10.930 1.00 92.44 89 ALA A O 1
ATOM 645 N N . PRO A 1 90 ? 6.312 4.595 -9.634 1.00 93.31 90 PRO A N 1
ATOM 646 C CA . PRO A 1 90 ? 5.761 3.623 -8.693 1.00 93.31 90 PRO A CA 1
ATOM 647 C C . PRO A 1 90 ? 4.780 2.680 -9.405 1.00 93.31 90 PRO A C 1
ATOM 649 O O . PRO A 1 90 ? 3.752 3.125 -9.922 1.00 93.31 90 PRO A O 1
ATOM 652 N N . SER A 1 91 ? 5.104 1.386 -9.446 1.00 91.31 91 SER A N 1
ATOM 653 C CA . SER A 1 91 ? 4.259 0.357 -10.059 1.00 91.31 91 SER A CA 1
ATOM 654 C C . SER A 1 91 ? 4.354 -0.952 -9.284 1.00 91.31 91 SER A C 1
ATOM 656 O O . SER A 1 91 ? 5.448 -1.413 -8.968 1.00 91.31 91 SER A O 1
ATOM 658 N N . TRP A 1 92 ? 3.198 -1.544 -8.980 1.00 88.88 92 TRP A N 1
ATOM 659 C CA . TRP A 1 92 ? 3.078 -2.776 -8.190 1.00 88.88 92 TRP A CA 1
ATOM 660 C C . TRP A 1 92 ? 3.533 -4.027 -8.947 1.00 88.88 92 TRP A C 1
ATOM 662 O O . TRP A 1 92 ? 3.952 -5.005 -8.341 1.00 88.88 92 TRP A O 1
ATOM 672 N N . PHE A 1 93 ? 3.446 -3.996 -10.273 1.00 83.69 93 PHE A N 1
ATOM 673 C CA . PHE A 1 93 ? 3.824 -5.087 -11.162 1.00 83.69 93 PHE A CA 1
ATOM 674 C C . PHE A 1 93 ? 4.252 -4.524 -12.519 1.00 83.69 93 PHE A C 1
ATOM 676 O O . PHE A 1 93 ? 4.084 -3.331 -12.803 1.00 83.69 93 PHE A O 1
ATOM 683 N N . HIS A 1 94 ? 4.827 -5.376 -13.365 1.00 79.06 94 HIS A N 1
ATOM 684 C CA . HIS A 1 94 ? 5.205 -4.981 -14.714 1.00 79.06 94 HIS A CA 1
ATOM 685 C C . HIS A 1 94 ? 3.959 -4.783 -15.586 1.00 79.06 94 HIS A C 1
ATOM 687 O O . HIS A 1 94 ? 3.213 -5.721 -15.863 1.00 79.06 94 HIS A O 1
ATOM 693 N N . LEU A 1 95 ? 3.744 -3.555 -16.050 1.00 75.94 95 LEU A N 1
ATOM 694 C CA . LEU A 1 95 ? 2.655 -3.227 -16.964 1.00 75.94 95 LEU A CA 1
ATOM 695 C C . LEU A 1 95 ? 3.135 -3.323 -18.408 1.00 75.94 95 LEU A C 1
ATOM 697 O O . LEU A 1 95 ? 3.837 -2.431 -18.890 1.00 75.94 95 LEU A O 1
ATOM 701 N N . SER A 1 96 ? 2.733 -4.393 -19.094 1.00 71.06 96 SER A N 1
ATOM 702 C CA . SER A 1 96 ? 3.029 -4.616 -20.509 1.00 71.06 96 SER A CA 1
ATOM 703 C C . SER A 1 96 ? 1.936 -4.034 -21.415 1.00 71.06 96 SER A C 1
ATOM 705 O O . SER A 1 96 ? 0.770 -3.935 -21.036 1.00 71.06 96 SER A O 1
ATOM 707 N N . ALA A 1 97 ? 2.293 -3.681 -22.653 1.00 64.31 97 ALA A N 1
ATOM 708 C CA . ALA A 1 97 ? 1.347 -3.135 -23.633 1.00 64.31 97 ALA A CA 1
ATOM 709 C C . ALA A 1 97 ? 0.189 -4.092 -23.997 1.00 64.31 97 ALA A C 1
ATOM 711 O O . ALA A 1 97 ? -0.845 -3.651 -24.491 1.00 64.31 97 ALA A O 1
ATOM 712 N N . GLY A 1 98 ? 0.344 -5.397 -23.743 1.00 63.81 98 GLY A N 1
ATOM 713 C CA . GLY A 1 98 ? -0.710 -6.394 -23.944 1.00 63.81 98 GLY A CA 1
ATOM 714 C C . GLY A 1 98 ? -1.731 -6.472 -22.804 1.00 63.81 98 GLY A C 1
ATOM 715 O O . GLY A 1 98 ? -2.817 -6.996 -23.019 1.00 63.81 98 GLY A O 1
ATOM 716 N N . ALA A 1 99 ? -1.420 -5.931 -21.621 1.00 59.94 99 ALA A N 1
ATOM 717 C CA . ALA A 1 99 ? -2.225 -6.106 -20.409 1.00 59.94 99 ALA A CA 1
ATOM 718 C C . ALA A 1 99 ? -3.551 -5.318 -20.394 1.00 59.94 99 ALA A C 1
ATOM 720 O O . ALA A 1 99 ? -4.377 -5.544 -19.517 1.00 59.94 99 ALA A O 1
ATOM 721 N N . LEU A 1 100 ? -3.765 -4.398 -21.344 1.00 56.94 100 LEU A N 1
ATOM 722 C CA . LEU A 1 100 ? -4.987 -3.582 -21.444 1.00 56.94 100 LEU A CA 1
ATOM 723 C C . LEU A 1 100 ? -5.893 -3.958 -22.627 1.00 56.94 100 LEU A C 1
ATOM 725 O O . LEU A 1 100 ? -6.875 -3.264 -22.887 1.00 56.94 100 LEU A O 1
ATOM 729 N N . LYS A 1 101 ? -5.583 -5.035 -23.360 1.00 50.75 101 LYS A N 1
ATOM 730 C CA . LYS A 1 101 ? -6.521 -5.589 -24.342 1.00 50.75 101 LYS A CA 1
ATOM 731 C C . LYS A 1 101 ? -7.507 -6.492 -23.602 1.00 50.75 101 LYS A C 1
ATOM 733 O O . LYS A 1 101 ? -7.145 -7.605 -23.230 1.00 50.75 101 LYS A O 1
ATOM 738 N N . GLY A 1 102 ? -8.694 -5.948 -23.333 1.00 44.41 102 GLY A N 1
ATOM 739 C CA . GLY A 1 102 ? -9.870 -6.724 -22.929 1.00 44.41 102 GLY A CA 1
ATOM 740 C C . GLY A 1 102 ? -10.393 -7.608 -24.050 1.00 44.41 102 GLY A C 1
ATOM 741 O O . GLY A 1 102 ? -10.043 -7.343 -25.226 1.00 44.41 102 GLY A O 1
#

pLDDT: mean 82.29, std 15.64, range [37.66, 97.56]

Sequence (102 aa):
GAQMPPAPSVEATSLQMERAWMAGEGHAAPAVVPAAEGAHTATVLFLHGLGGTGADWEGMCRAMRLPWVKFVLPTAARSPVALWNGTTAPSWFHLSAGALKG

Mean predicted aligned error: 8.54 Å

InterPro domains:
  IPR003140 Phospholipase/carboxylesterase/thioesterase [PF02230] (31-96)
  IPR029058 Alpha/Beta hydrolase fold [G3DSA:3.40.50.1820] (21-100)
  IPR029058 Alpha/Beta hydrolase fold [SSF53474] (32-96)

Radius of gyration: 17.44 Å; Cα contacts (8 Å, |Δi|>4): 161; chains: 1; bounding box: 46×25×50 Å

Nearest PDB structures (foldseek):
  5syn-assembly4_D  TM=8.713E-01  e=4.323E-07  Homo sapiens
  5syn-assembly3_C  TM=8.728E-01  e=6.413E-07  Homo sapiens
  6qgo-assembly1_B  TM=8.694E-01  e=2.549E-06  Homo sapiens
  6bje-assembly2_B  TM=9.125E-01  e=8.318E-06  Homo sapiens
  6avy-assembly1_A  TM=9.399E-01  e=2.899E-05  Zea mays

Foldseek 3Di:
DDDDDDDDDQVVQQVVLVVCVVVVHQKDAWDKDAQADDAQPEEDEDEDDWQDFLVVCNVVVVVVPPNSYMYTRIWAGWFQAVVVVGDTGRDNGHHHPVPPDD

=== Feature glossary ===
Legend for the data blocks above and below:

— What the protein is —

The amino-acid sequence is the protein's primary structure: the linear order of residues from the N-terminus to the C-terminus, written in one-letter code. Everything else here — the 3D coordinates, the secondary structure, the domain annotations — is ultimately a consequence of this string.

Database cross-references. InterPro integrates a dozen domain/family signature databases into unified entries with residue-range hits. GO terms attach function/process/location labels with evidence codes. CATH codes position the fold in a four-level structural taxonomy. Organism is the NCBI-taxonomy species name.

— Where its atoms are —

The mmCIF block holds the 3D Cartesian coordinates of each backbone atom (N, Cα, C, O) in ångströms. mmCIF is the PDB's canonical archive format — a tagged-loop text representation of the atomic model.

The six renders are orthographic views along the three Cartesian axes in both directions. Representation (cartoon, sticks, or surface) and color scheme (sequence-rainbow or by-chain) vary across proteins so the training set covers all the common visualization conventions.

— Local backbone conformation —

Secondary structure is the local, repeating backbone conformation. DSSP classifies it into eight states by reading the hydrogen-bond network: three helix types (H, G, I), two β types (E, B), two non-regular types (T, S), and unstructured coil (-).

SS3 is a coarse helix/strand/coil call (letters a/b/c) made by the P-SEA algorithm from inter-Cα distances and dihedrals. It is less detailed than DSSP but needs only Cα positions.

Backbone dihedral angles. Every residue except chain termini has a φ (preceding-C → N → Cα → C) and a ψ (N → Cα → C → next-N). They are reported in degrees following the IUPAC sign convention. Secondary structure is essentially a statement about which (φ, ψ) basin each residue occupies.

— Global shape and packing —

The geometric summary reports three shape descriptors. Rg (radius of gyration) measures how spread out the Cα atoms are about their centre of mass; compact globular proteins have small Rg, elongated or unfolded ones large. Cα contacts (<8 Å, |i−j|>4) count long-range residue pairs in spatial proximity — high for tightly packed folds, near zero for rods or random coil. The bounding-box extents give the protein's footprint along x, y, z in Å.

Solvent accessibility: the surface area of each residue that a 1.4 Å water probe can touch, in Å². When only backbone atoms are present the absolute values are lower than full-atom SASA (side chains contribute most of the area) and are flagged as backbone-only.

Plot images: a contact map (which residues are close in 3D, as an N×N binary image), a Ramachandran scatter (backbone torsion angles, revealing secondary-structure composition at a glance), and — for AlphaFold structures — a PAE heatmap (pairwise prediction confidence).

— Structural neighborhood —

Foldseek's 3Di representation compresses backbone geometry into a per-residue letter drawn from a learned twenty-state alphabet. It captures the tertiary interaction pattern around each residue — which residues are packed against it in space, regardless of where they are in sequence.

Structural nearest neighbors (via Foldseek easy-search vs the PDB). Reported per hit: target PDB id, E-value, and alignment TM-score. A TM-score above ~0.5 is the conventional threshold for 'same fold'.

— Confidence and disorder —

pLDDT (predicted Local Distance Difference Test) is AlphaFold's per-residue confidence score, ranging from 0 to 100. Values above 90 indicate high confidence (typically well-packed cores); 70–90 is confident; 50–70 low confidence; below 50 usually means the region is disordered or the prediction is unreliable there. AlphaFold stores pLDDT in the mmCIF B-factor column.

For experimental (PDB) structures, the B-factor (temperature factor) quantifies the positional spread of each atom in the crystal — a combination of thermal vibration and static disorder — in units of Å². High B-factors mark flexible loops or poorly resolved regions; low B-factors mark the rigid, well-ordered core.

Predicted Aligned Error (PAE) is an AlphaFold confidence matrix: entry (i, j) is the expected error in the position of residue j, in ångströms, when the prediction is superimposed on the true structure at residue i. Low PAE within a block of residues means that block is internally rigid and well-predicted; high PAE between two blocks means their relative placement is uncertain even if each block individually is confident.